Protein AF-A0A356TMW8-F1 (afdb_monomer_lite)

Radius of gyration: 16.75 Å; chains: 1; bounding box: 43×29×55 Å

Foldseek 3Di:
DAQLVVAVVLLVVLQVVLVVQLVVQLVPDPDDLLVSLLSSLQSSLVSQLVSCVVLVALCSCQLVLLVSLLVSLVSLVVVFAADPVLVVVSVVSNVSSVVSNVVCSVPDRHSVDYDVVLVVLCVVQPVCSSVCSSCPSGDVSSVVSSVVSVVSSCNGHPDDDD

Secondary structure (DSSP, 8-state):
--HHHHHHHHHHHHHHHHHHHHHHHHHH----HHHHHHHHHHHHHHHHHHHHHHTT-GGGGTTHHHHHHHHHHHHHTTTS---HHHHHHHHHHHHHHHHHHHHHHHH---TT---HHHHHHHHHHGGGHHHHHIIIIIIHHHHHHHHHHHHHHHHHHSPPP-

Sequence (162 aa):
MSPRIKGYLAQLVCYLVALGAAALTLRLLPLEPLWGALAADVVATFVVFGFSVALSNSSMYDPYWSVAPPALFAYWLTTGEPSTRGWIAGGLVIVWGLRLTWNFLRGFSSLAHEDWRYRDLQEKHGKLYWPVSFIGVHFMPTLMTFAGSVPLWVILHRPARP

Structure (mmCIF, N/CA/C/O backbone):
data_AF-A0A356TMW8-F1
#
_entry.id   AF-A0A356TMW8-F1
#
loop_
_atom_site.group_PDB
_atom_site.id
_atom_site.type_symbol
_atom_site.label_atom_id
_atom_site.label_alt_id
_atom_site.label_comp_id
_atom_site.label_asym_id
_atom_site.label_entity_id
_atom_site.label_seq_id
_atom_site.pdbx_PDB_ins_code
_atom_site.Cartn_x
_atom_site.Cartn_y
_atom_site.Cartn_z
_atom_site.occupancy
_atom_site.B_iso_or_equiv
_atom_site.auth_seq_id
_atom_site.auth_comp_id
_atom_site.auth_asym_id
_atom_site.auth_atom_id
_atom_site.pdbx_PDB_model_num
ATOM 1 N N . MET A 1 1 ? 3.425 -2.944 27.594 1.00 77.44 1 MET A N 1
ATOM 2 C CA . MET A 1 1 ? 3.556 -2.401 26.220 1.00 77.44 1 MET A CA 1
ATOM 3 C C . MET A 1 1 ? 2.525 -1.299 26.019 1.00 77.44 1 MET A C 1
ATOM 5 O O . MET A 1 1 ? 1.363 -1.539 26.338 1.00 77.44 1 MET A O 1
ATOM 9 N N . SER A 1 2 ? 2.928 -0.105 25.568 1.00 92.00 2 SER A N 1
ATOM 10 C CA . SER A 1 2 ? 2.007 1.036 25.437 1.00 92.00 2 SER A CA 1
ATOM 11 C C . SER A 1 2 ? 0.923 0.777 24.368 1.00 92.00 2 SER A C 1
ATOM 13 O O . SER A 1 2 ? 1.185 0.037 23.412 1.00 92.00 2 SER A O 1
ATOM 15 N N . PRO A 1 3 ? -0.285 1.370 24.489 1.00 91.06 3 PRO A N 1
ATOM 16 C CA . PRO A 1 3 ? -1.350 1.242 23.483 1.00 91.06 3 PRO A CA 1
ATOM 17 C C . PRO A 1 3 ? -0.906 1.643 22.070 1.00 91.06 3 PRO A C 1
ATOM 19 O O . PRO A 1 3 ? -1.318 1.035 21.085 1.00 91.06 3 PRO A O 1
ATOM 22 N N . ARG A 1 4 ? 0.002 2.619 21.987 1.00 91.38 4 ARG A N 1
ATOM 23 C CA . ARG A 1 4 ? 0.622 3.078 20.744 1.00 91.38 4 ARG A CA 1
ATOM 24 C C . ARG A 1 4 ? 1.460 1.992 20.073 1.00 91.38 4 ARG A C 1
ATOM 26 O O . ARG A 1 4 ? 1.264 1.710 18.897 1.00 91.38 4 ARG A O 1
ATOM 33 N N . ILE A 1 5 ? 2.340 1.331 20.834 1.00 92.31 5 ILE A N 1
ATOM 34 C CA . ILE A 1 5 ? 3.183 0.239 20.319 1.00 92.31 5 ILE A CA 1
ATOM 35 C C . ILE A 1 5 ? 2.316 -0.933 19.847 1.00 92.31 5 ILE A C 1
ATOM 37 O O . ILE A 1 5 ? 2.577 -1.485 18.784 1.00 92.31 5 ILE A O 1
ATOM 41 N N . LYS A 1 6 ? 1.251 -1.280 20.586 1.00 92.94 6 LYS A N 1
ATOM 42 C CA . LYS A 1 6 ? 0.282 -2.299 20.143 1.00 92.94 6 LYS A CA 1
ATOM 43 C C . LYS A 1 6 ? -0.319 -1.955 18.778 1.00 92.94 6 LYS A C 1
ATOM 45 O O . LYS A 1 6 ? -0.388 -2.826 17.919 1.00 92.94 6 LYS A O 1
ATOM 50 N N . GLY A 1 7 ? -0.709 -0.697 18.569 1.00 94.00 7 GLY A N 1
ATOM 51 C CA . GLY A 1 7 ? -1.255 -0.258 17.286 1.00 94.00 7 GLY A CA 1
ATOM 52 C C . GLY A 1 7 ? -0.244 -0.300 16.144 1.00 94.00 7 GLY A C 1
ATOM 53 O O . GLY A 1 7 ? -0.581 -0.774 15.065 1.00 94.00 7 GLY A O 1
ATOM 54 N N . TYR A 1 8 ? 1.008 0.093 16.385 1.00 94.31 8 TYR A N 1
ATOM 55 C CA . TYR A 1 8 ? 2.058 -0.040 15.372 1.00 94.31 8 TYR A CA 1
ATOM 56 C C . TYR A 1 8 ? 2.366 -1.489 15.021 1.00 94.31 8 TYR A C 1
ATOM 58 O O . TYR A 1 8 ? 2.553 -1.795 13.850 1.00 94.31 8 TYR A O 1
ATOM 66 N N . LEU A 1 9 ? 2.378 -2.392 16.002 1.00 95.69 9 LEU A N 1
ATOM 67 C CA . LEU A 1 9 ? 2.553 -3.817 15.731 1.00 95.69 9 LEU A CA 1
ATOM 68 C C . LEU A 1 9 ? 1.384 -4.380 14.920 1.00 95.69 9 LEU A C 1
ATOM 70 O O . LEU A 1 9 ? 1.617 -5.151 13.997 1.00 95.69 9 LEU A O 1
ATOM 74 N N . ALA A 1 10 ? 0.149 -3.963 15.209 1.00 96.25 10 ALA A N 1
ATOM 75 C CA . ALA A 1 10 ? -1.010 -4.364 14.416 1.00 96.25 10 ALA A CA 1
ATOM 76 C C . ALA A 1 10 ? -0.907 -3.875 12.961 1.00 96.25 10 ALA A C 1
ATOM 78 O O . ALA A 1 10 ? -1.138 -4.658 12.044 1.00 96.25 10 ALA A O 1
ATOM 79 N N . GLN A 1 11 ? -0.502 -2.619 12.743 1.00 95.94 11 GLN A N 1
ATOM 80 C CA . GLN A 1 11 ? -0.261 -2.076 11.400 1.00 95.94 11 GLN A CA 1
ATOM 81 C C . GLN A 1 11 ? 0.878 -2.809 10.686 1.00 95.94 11 GLN A C 1
ATOM 83 O O . GLN A 1 11 ? 0.733 -3.187 9.529 1.00 95.94 11 GLN A O 1
ATOM 88 N N . LEU A 1 12 ? 1.985 -3.077 11.383 1.00 96.56 12 LEU A N 1
ATOM 89 C CA . LEU A 1 12 ? 3.110 -3.825 10.829 1.00 96.56 12 LEU A CA 1
ATOM 90 C C . LEU A 1 12 ? 2.678 -5.226 10.386 1.00 96.56 12 LEU A C 1
ATOM 92 O O . LEU A 1 12 ? 2.957 -5.621 9.260 1.00 96.56 12 LEU A O 1
ATOM 96 N N . VAL A 1 13 ? 1.965 -5.962 11.243 1.00 98.31 13 VAL A N 1
ATOM 97 C CA . VAL A 1 13 ? 1.439 -7.292 10.907 1.00 98.31 13 VAL A CA 1
ATOM 98 C C . VAL A 1 13 ? 0.484 -7.205 9.720 1.00 98.31 13 VAL A C 1
ATOM 100 O O . VAL A 1 13 ? 0.655 -7.947 8.758 1.00 98.31 13 VAL A O 1
ATOM 103 N N . CYS A 1 14 ? -0.468 -6.270 9.746 1.00 98.38 14 CYS A N 1
ATOM 104 C CA . CYS A 1 14 ? -1.393 -6.029 8.642 1.00 98.38 14 CYS A CA 1
ATOM 105 C C . CYS A 1 14 ? -0.648 -5.829 7.314 1.00 98.38 14 CYS A C 1
ATOM 107 O O . CYS A 1 14 ? -0.997 -6.444 6.310 1.00 98.38 14 CYS A O 1
ATOM 109 N N . TYR A 1 15 ? 0.396 -4.998 7.301 1.00 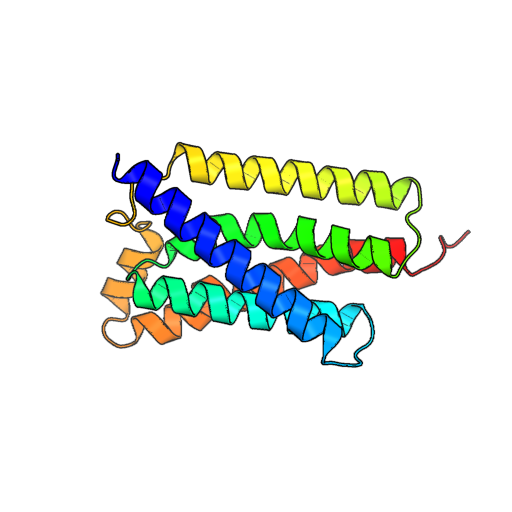98.12 15 TYR A N 1
ATOM 110 C CA . TYR A 1 15 ? 1.107 -4.642 6.072 1.00 98.12 15 TYR A CA 1
ATOM 111 C C . TYR A 1 15 ? 2.048 -5.740 5.594 1.00 98.12 15 TYR A C 1
ATOM 113 O O . TYR A 1 15 ? 2.200 -5.918 4.391 1.00 98.12 15 TYR A O 1
ATOM 121 N N . LEU A 1 16 ? 2.630 -6.523 6.503 1.00 98.44 16 LEU A N 1
ATOM 122 C CA . LEU A 1 16 ? 3.391 -7.716 6.134 1.00 98.44 16 LEU A CA 1
ATOM 123 C C . LEU A 1 16 ? 2.484 -8.785 5.514 1.00 98.44 16 LEU A C 1
ATOM 125 O O . LEU A 1 16 ? 2.860 -9.393 4.514 1.00 98.44 16 LEU A O 1
ATOM 129 N N . VAL A 1 17 ? 1.278 -8.984 6.057 1.00 98.75 17 VAL A N 1
ATOM 130 C CA . VAL A 1 17 ? 0.290 -9.906 5.474 1.00 98.75 17 VAL A CA 1
ATOM 131 C C . VAL A 1 17 ? -0.195 -9.385 4.119 1.00 98.75 17 VAL A C 1
ATOM 133 O O . VAL A 1 17 ? -0.255 -10.157 3.164 1.00 98.75 17 VAL A O 1
ATOM 136 N N . ALA A 1 18 ? -0.475 -8.084 3.999 1.00 98.75 18 ALA A N 1
ATOM 137 C CA . ALA A 1 18 ? -0.873 -7.462 2.737 1.00 98.75 18 ALA A CA 1
ATOM 138 C C . ALA A 1 18 ? 0.228 -7.581 1.668 1.00 98.75 18 ALA A C 1
ATOM 140 O O . ALA A 1 18 ? -0.055 -7.981 0.541 1.00 98.75 18 ALA A O 1
ATOM 141 N N . LEU A 1 19 ? 1.491 -7.332 2.033 1.00 98.56 19 LEU A N 1
ATOM 142 C CA . LEU A 1 19 ? 2.643 -7.511 1.148 1.00 98.56 19 LEU A CA 1
ATOM 143 C C . LEU A 1 19 ? 2.819 -8.977 0.731 1.00 98.56 19 LEU A C 1
ATOM 145 O O . LEU A 1 19 ? 3.079 -9.256 -0.436 1.00 98.56 19 LEU A O 1
ATOM 149 N N . GLY A 1 20 ? 2.644 -9.921 1.660 1.00 98.56 20 GLY A N 1
ATOM 150 C CA . GLY A 1 20 ? 2.676 -11.353 1.361 1.00 98.56 20 GLY A CA 1
ATOM 151 C C . GLY A 1 20 ? 1.571 -11.773 0.387 1.00 98.56 20 GLY A C 1
ATOM 152 O O . GLY A 1 20 ? 1.837 -12.507 -0.563 1.00 98.56 20 GLY A O 1
ATOM 153 N N . ALA A 1 21 ? 0.350 -11.267 0.573 1.00 98.75 21 ALA A N 1
ATOM 154 C CA . ALA A 1 21 ? -0.775 -11.520 -0.325 1.00 98.75 21 ALA A CA 1
ATOM 155 C C . ALA A 1 21 ? -0.559 -10.893 -1.714 1.00 98.75 21 ALA A C 1
ATOM 157 O O . ALA A 1 21 ? -0.823 -11.542 -2.728 1.00 98.75 21 ALA A O 1
ATOM 158 N N . ALA A 1 22 ? -0.014 -9.676 -1.778 1.00 98.62 22 ALA A N 1
ATOM 159 C CA . ALA A 1 22 ? 0.397 -9.037 -3.026 1.00 98.62 22 ALA A CA 1
ATOM 160 C C . ALA A 1 22 ? 1.468 -9.865 -3.755 1.00 98.62 22 ALA A C 1
ATOM 162 O O . ALA A 1 22 ? 1.309 -10.181 -4.933 1.00 98.62 22 ALA A O 1
ATOM 163 N N . ALA A 1 23 ? 2.521 -10.294 -3.054 1.00 98.38 23 ALA A N 1
ATOM 164 C CA . ALA A 1 23 ? 3.579 -11.127 -3.624 1.00 98.38 23 ALA A CA 1
ATOM 165 C C . ALA A 1 23 ? 3.049 -12.478 -4.131 1.00 98.38 23 ALA A C 1
ATOM 167 O O . ALA A 1 23 ? 3.435 -12.936 -5.206 1.00 98.38 23 ALA A O 1
ATOM 168 N N . LEU A 1 24 ? 2.128 -13.104 -3.390 1.00 98.50 24 LEU A N 1
ATOM 169 C CA . LEU A 1 24 ? 1.467 -14.331 -3.825 1.00 98.50 24 LEU A CA 1
ATOM 170 C C . LEU A 1 24 ? 0.613 -14.091 -5.077 1.00 98.50 24 LEU A C 1
ATOM 172 O O . LEU A 1 24 ? 0.660 -14.893 -6.003 1.00 98.50 24 LEU A O 1
ATOM 176 N N . THR A 1 25 ? -0.105 -12.968 -5.139 1.00 98.56 25 THR A N 1
ATOM 177 C CA . THR A 1 25 ? -0.900 -12.572 -6.311 1.00 98.56 25 THR A CA 1
ATOM 178 C C . THR A 1 25 ? -0.020 -12.447 -7.553 1.00 98.56 25 THR A C 1
ATOM 180 O O . THR A 1 25 ? -0.325 -13.052 -8.577 1.00 98.56 25 THR A O 1
ATOM 183 N N . LEU A 1 26 ? 1.116 -11.750 -7.442 1.00 98.00 26 LEU A N 1
ATOM 184 C CA . LEU A 1 26 ? 2.088 -11.593 -8.531 1.00 98.00 26 LEU A CA 1
ATOM 185 C C . LEU A 1 26 ? 2.723 -12.919 -8.968 1.00 98.00 26 LEU A C 1
ATOM 187 O O . LEU A 1 26 ? 3.072 -13.082 -10.132 1.00 98.00 26 LEU A O 1
ATOM 191 N N . ARG A 1 27 ? 2.882 -13.872 -8.044 1.00 97.44 27 ARG A N 1
ATOM 192 C CA . ARG A 1 27 ? 3.433 -15.199 -8.345 1.00 97.44 27 ARG A CA 1
ATOM 193 C C . ARG A 1 27 ? 2.422 -16.122 -9.026 1.00 97.44 27 ARG A C 1
ATOM 195 O O . ARG A 1 27 ? 2.822 -16.964 -9.825 1.00 97.44 27 ARG A O 1
ATOM 202 N N . LEU A 1 28 ? 1.147 -16.031 -8.650 1.00 97.69 28 LEU A N 1
ATOM 203 C CA . LEU A 1 28 ? 0.106 -16.959 -9.099 1.00 97.69 28 LEU A CA 1
ATOM 204 C C . LEU A 1 28 ? -0.629 -16.488 -10.357 1.00 97.69 28 LEU A C 1
ATOM 206 O O . LEU A 1 28 ? -1.140 -17.327 -11.095 1.00 97.69 28 LEU A O 1
ATOM 210 N N . LEU A 1 29 ? -0.712 -15.177 -10.595 1.00 96.06 29 LEU A N 1
ATOM 211 C CA . LEU A 1 29 ? -1.424 -14.621 -11.742 1.00 96.06 29 LEU A CA 1
ATOM 212 C C . LEU A 1 29 ? -0.438 -14.247 -12.860 1.00 96.06 29 LEU A C 1
ATOM 214 O O . LEU A 1 29 ? 0.360 -13.329 -12.670 1.00 96.06 29 LEU A O 1
ATOM 218 N N . PRO A 1 30 ? -0.503 -14.891 -14.042 1.00 94.12 30 PRO A N 1
ATOM 219 C CA . PRO A 1 30 ? 0.364 -14.582 -15.179 1.00 94.12 30 PRO A CA 1
ATOM 220 C C . PRO A 1 30 ? -0.141 -13.338 -15.929 1.00 94.12 30 PRO A C 1
ATOM 222 O O . PRO A 1 30 ? -0.568 -13.413 -17.079 1.00 94.12 30 PRO A O 1
ATOM 225 N N . LEU A 1 31 ? -0.160 -12.194 -15.247 1.00 96.62 31 LEU A N 1
ATOM 226 C CA . LEU A 1 31 ? -0.565 -10.906 -15.806 1.00 96.62 31 LEU A CA 1
ATOM 227 C C . LEU A 1 31 ? 0.661 -10.075 -16.192 1.00 96.62 31 LEU A C 1
ATOM 229 O O . LEU A 1 31 ? 1.704 -10.153 -15.548 1.00 96.62 31 LEU A O 1
ATOM 233 N N . GLU A 1 32 ? 0.500 -9.215 -17.198 1.00 96.69 32 GLU A N 1
ATOM 234 C CA . GLU A 1 32 ? 1.496 -8.190 -17.527 1.00 96.69 32 GLU A CA 1
ATOM 235 C C . GLU A 1 32 ? 1.808 -7.306 -16.303 1.00 96.69 32 GLU A C 1
ATOM 237 O O . GLU A 1 32 ? 0.891 -7.032 -15.519 1.00 96.69 32 GLU A O 1
ATOM 242 N N . PRO A 1 33 ? 3.040 -6.777 -16.148 1.00 96.56 33 PRO A N 1
ATOM 243 C CA . PRO A 1 33 ? 3.484 -6.123 -14.910 1.00 96.56 33 PRO A CA 1
ATOM 244 C C . PRO A 1 33 ? 2.568 -5.006 -14.390 1.00 96.56 33 PRO A C 1
ATOM 246 O O . PRO A 1 33 ? 2.394 -4.844 -13.184 1.00 96.56 33 PRO A O 1
ATOM 249 N N . LEU A 1 34 ? 1.940 -4.232 -15.279 1.00 97.88 34 LEU A N 1
ATOM 250 C CA . LEU A 1 34 ? 0.989 -3.195 -14.874 1.00 97.88 34 LEU A CA 1
ATOM 251 C C . LEU A 1 34 ? -0.279 -3.796 -14.245 1.00 97.88 34 LEU A C 1
ATOM 253 O O . LEU A 1 34 ? -0.708 -3.373 -13.174 1.00 97.88 34 LEU A O 1
ATOM 257 N N . TRP A 1 35 ? -0.874 -4.793 -14.901 1.00 98.12 35 TRP A N 1
ATOM 258 C CA . TRP A 1 35 ? -2.117 -5.426 -14.457 1.00 98.12 35 TRP A CA 1
ATOM 259 C C . TRP A 1 35 ? -1.894 -6.356 -13.264 1.00 98.12 35 TRP A C 1
ATOM 261 O O . TRP A 1 35 ? -2.738 -6.411 -12.372 1.00 98.12 35 TRP A O 1
ATOM 271 N N . GLY A 1 36 ? -0.741 -7.028 -13.208 1.00 98.38 36 GLY A N 1
ATOM 272 C CA . GLY A 1 36 ? -0.305 -7.790 -12.042 1.00 98.38 36 GLY A CA 1
ATOM 273 C C . GLY A 1 36 ? -0.169 -6.898 -10.811 1.00 98.38 36 GLY A C 1
ATOM 274 O O . GLY A 1 36 ? -0.703 -7.231 -9.755 1.00 98.38 36 GLY A O 1
ATOM 275 N N . ALA A 1 37 ? 0.456 -5.725 -10.957 1.00 98.38 37 ALA A N 1
ATOM 276 C CA . ALA A 1 37 ? 0.565 -4.748 -9.878 1.00 98.38 37 ALA A CA 1
ATOM 277 C C . ALA A 1 37 ? -0.804 -4.235 -9.403 1.00 98.38 37 ALA A C 1
ATOM 279 O O . ALA A 1 37 ? -1.024 -4.146 -8.197 1.00 98.38 37 ALA A O 1
ATOM 280 N N . LEU A 1 38 ? -1.739 -3.953 -10.322 1.00 98.69 38 LEU A N 1
ATOM 281 C CA . LEU A 1 38 ? -3.103 -3.548 -9.959 1.00 98.69 38 LEU A CA 1
ATOM 282 C C . LEU A 1 38 ? -3.823 -4.648 -9.172 1.00 98.69 38 LEU A C 1
ATOM 284 O O . LEU A 1 38 ? -4.413 -4.375 -8.130 1.00 98.69 38 LEU A O 1
ATOM 288 N N . ALA A 1 39 ? -3.763 -5.892 -9.653 1.00 98.69 39 ALA A N 1
ATOM 289 C CA . ALA A 1 39 ? -4.373 -7.026 -8.967 1.00 98.69 39 ALA A CA 1
ATOM 290 C C . ALA A 1 39 ? -3.776 -7.214 -7.563 1.00 98.69 39 ALA A C 1
ATOM 292 O O . ALA A 1 39 ? -4.513 -7.411 -6.599 1.00 98.69 39 ALA A O 1
ATOM 293 N N . ALA A 1 40 ? -2.453 -7.098 -7.436 1.00 98.69 40 ALA A N 1
ATOM 294 C CA . ALA A 1 40 ? -1.751 -7.208 -6.166 1.00 98.69 40 ALA A CA 1
ATOM 295 C C . ALA A 1 40 ? -2.126 -6.088 -5.179 1.00 98.69 40 ALA A C 1
ATOM 297 O O . ALA A 1 40 ? -2.366 -6.379 -4.008 1.00 98.69 40 ALA A O 1
ATOM 298 N N . ASP A 1 41 ? -2.233 -4.838 -5.640 1.00 98.69 41 ASP A N 1
ATOM 299 C CA . ASP A 1 41 ? -2.624 -3.688 -4.808 1.00 98.69 41 ASP A CA 1
ATOM 300 C C . ASP A 1 41 ? -4.092 -3.776 -4.354 1.00 98.69 41 ASP A C 1
ATOM 302 O O . ASP A 1 41 ? -4.428 -3.517 -3.194 1.00 98.69 41 ASP A O 1
ATOM 306 N N . VAL A 1 42 ? -4.976 -4.254 -5.237 1.00 98.69 42 VAL A N 1
ATOM 307 C CA . VAL A 1 42 ? -6.368 -4.565 -4.890 1.00 98.69 42 VAL A CA 1
ATOM 308 C C . VAL A 1 42 ? -6.427 -5.649 -3.811 1.00 98.69 42 VAL A C 1
ATOM 310 O O . VAL A 1 42 ? -7.079 -5.449 -2.787 1.00 98.69 42 VAL A O 1
ATOM 313 N N . VAL A 1 43 ? -5.724 -6.773 -3.984 1.00 98.81 43 VAL A N 1
ATOM 314 C CA . VAL A 1 43 ? -5.697 -7.863 -2.990 1.00 98.81 43 VAL A CA 1
ATOM 315 C C . VAL A 1 43 ? -5.133 -7.384 -1.649 1.00 98.81 43 VAL A C 1
ATOM 317 O O . VAL A 1 43 ? -5.720 -7.663 -0.602 1.00 98.81 43 VAL A O 1
ATOM 320 N N . ALA A 1 44 ? -4.040 -6.622 -1.659 1.00 98.75 44 ALA A N 1
ATOM 321 C CA . ALA A 1 44 ? -3.476 -6.027 -0.451 1.00 98.75 44 ALA A CA 1
ATOM 322 C C . ALA A 1 44 ? -4.470 -5.079 0.243 1.00 98.75 44 ALA A C 1
ATOM 324 O O . ALA A 1 44 ? -4.616 -5.131 1.465 1.00 98.75 44 ALA A O 1
ATOM 325 N N . THR A 1 45 ? -5.238 -4.300 -0.519 1.00 98.75 45 THR A N 1
ATOM 326 C CA . THR A 1 45 ? -6.308 -3.444 0.015 1.00 98.75 45 THR A CA 1
ATOM 327 C C . THR A 1 45 ? -7.409 -4.255 0.697 1.00 98.75 45 THR A C 1
ATOM 329 O O . THR A 1 45 ? -7.867 -3.867 1.771 1.00 98.75 45 THR A O 1
ATOM 332 N N . PHE A 1 46 ? -7.812 -5.402 0.137 1.00 98.75 46 PHE A N 1
ATOM 333 C CA . PHE A 1 46 ? -8.766 -6.304 0.797 1.00 98.75 46 PHE A CA 1
ATOM 334 C C . PHE A 1 46 ? -8.229 -6.839 2.128 1.00 98.75 46 PHE A C 1
ATOM 336 O O . PHE A 1 46 ? -8.982 -6.917 3.100 1.00 98.75 46 PHE A O 1
ATOM 343 N N . VAL A 1 47 ? -6.933 -7.160 2.202 1.00 98.81 47 VAL A N 1
ATOM 344 C CA . VAL A 1 47 ? -6.291 -7.558 3.464 1.00 98.81 47 VAL A CA 1
ATOM 345 C C . VAL A 1 47 ? -6.356 -6.420 4.480 1.00 98.81 47 VAL A C 1
ATOM 347 O O . VAL A 1 47 ? -6.819 -6.637 5.600 1.00 98.81 47 VAL A O 1
ATOM 350 N N . VAL A 1 48 ? -5.947 -5.207 4.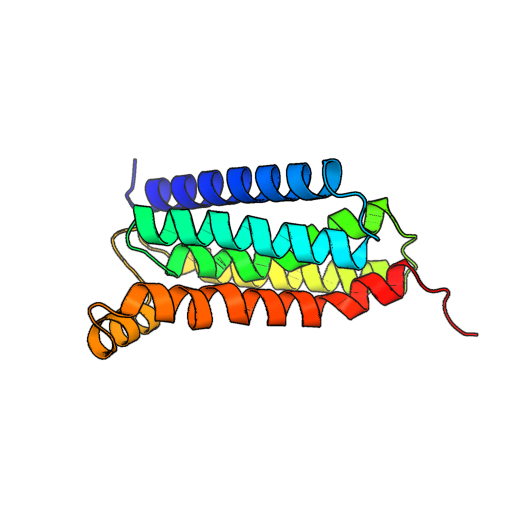097 1.00 98.69 48 VAL A N 1
ATOM 351 C CA . VAL A 1 48 ? -5.973 -4.037 4.991 1.00 98.69 48 VAL A CA 1
ATOM 352 C C . VAL A 1 48 ? -7.389 -3.746 5.471 1.00 98.69 48 VAL A C 1
ATOM 354 O O . VAL A 1 48 ? -7.600 -3.576 6.667 1.00 98.69 48 VAL A O 1
ATOM 357 N N . PHE A 1 49 ? -8.374 -3.779 4.572 1.00 98.69 49 PHE A N 1
ATOM 358 C CA . PHE A 1 49 ? -9.779 -3.623 4.931 1.00 98.69 49 PHE A CA 1
ATOM 359 C C . PHE A 1 49 ? -10.254 -4.705 5.914 1.00 98.69 49 PHE A C 1
ATOM 361 O O . PHE A 1 49 ? -10.936 -4.392 6.888 1.00 98.69 49 PHE A O 1
ATOM 368 N N . GLY A 1 50 ? -9.852 -5.965 5.720 1.00 98.69 50 GLY A N 1
ATOM 369 C CA . GLY A 1 50 ? -10.146 -7.052 6.657 1.00 98.69 50 GLY A CA 1
ATOM 370 C C . GLY A 1 50 ? -9.611 -6.777 8.066 1.00 98.69 50 GLY A C 1
ATOM 371 O O . GLY A 1 50 ? -10.327 -6.976 9.048 1.00 98.69 50 GLY A O 1
ATOM 372 N N . PHE A 1 51 ? -8.389 -6.247 8.174 1.00 98.50 51 PHE A N 1
ATOM 373 C CA . PHE A 1 51 ? -7.832 -5.789 9.450 1.00 98.50 51 PHE A CA 1
ATOM 374 C C . PHE A 1 51 ? -8.581 -4.577 10.015 1.00 98.50 51 PHE A C 1
ATOM 376 O O . PHE A 1 51 ? -8.844 -4.556 11.217 1.00 98.50 51 PHE A O 1
ATOM 383 N N . SER A 1 52 ? -8.966 -3.603 9.183 1.00 97.94 52 SER A N 1
ATOM 384 C CA . SER A 1 52 ? -9.774 -2.452 9.609 1.00 97.94 52 SER A CA 1
ATOM 385 C C . SER A 1 52 ? -11.100 -2.898 10.225 1.00 97.94 52 SER A C 1
ATOM 387 O O . SER A 1 52 ? -11.470 -2.410 11.289 1.00 97.94 52 SER A O 1
ATOM 389 N N . VAL A 1 53 ? -11.788 -3.868 9.610 1.00 97.88 53 VAL A N 1
ATOM 390 C CA . VAL A 1 53 ? -13.026 -4.458 10.148 1.00 97.88 53 VAL A CA 1
ATOM 391 C C . VAL A 1 53 ? -12.749 -5.199 11.457 1.00 97.88 53 VAL A C 1
ATOM 393 O O . VAL A 1 53 ? -13.413 -4.943 12.461 1.00 97.88 53 VAL A O 1
ATOM 396 N N . ALA A 1 54 ? -11.745 -6.081 11.479 1.00 97.81 54 ALA A N 1
ATOM 397 C CA . ALA A 1 54 ? -11.418 -6.898 12.650 1.00 97.81 54 ALA A CA 1
ATOM 398 C C . ALA A 1 54 ? -11.007 -6.062 13.874 1.00 97.81 54 ALA A C 1
ATOM 400 O O . ALA A 1 54 ? -11.298 -6.432 15.009 1.00 97.81 54 ALA A O 1
ATOM 401 N N . LEU A 1 55 ? -10.343 -4.928 13.645 1.00 96.25 55 LEU A N 1
ATOM 402 C CA . LEU A 1 55 ? -9.891 -4.006 14.687 1.00 96.25 55 LEU A CA 1
ATOM 403 C C . LEU A 1 55 ? -10.850 -2.831 14.908 1.00 96.25 55 LEU A C 1
ATOM 405 O O . LEU A 1 55 ? -10.573 -1.991 15.761 1.00 96.25 55 LEU A O 1
ATOM 409 N N . SER A 1 56 ? -11.962 -2.773 14.166 1.00 95.50 56 SER A N 1
ATOM 410 C CA . SER A 1 56 ? -12.916 -1.656 14.172 1.00 95.50 56 SER A CA 1
ATOM 411 C C . SER A 1 56 ? -12.240 -0.288 14.004 1.00 95.50 56 SER A C 1
ATOM 413 O O . SER A 1 56 ? -12.518 0.641 14.758 1.00 95.50 56 SER A O 1
ATOM 415 N N . ASN A 1 57 ? -11.297 -0.186 13.061 1.00 96.38 57 ASN A N 1
ATOM 416 C CA . ASN A 1 57 ? -10.494 1.016 12.857 1.00 96.38 57 ASN A CA 1
ATOM 417 C C . ASN A 1 57 ? -10.056 1.178 11.387 1.00 96.38 57 ASN A C 1
ATOM 419 O O . ASN A 1 57 ? -9.095 0.558 10.938 1.00 96.38 57 ASN A O 1
ATOM 423 N N . SER A 1 58 ? -10.736 2.049 10.643 1.00 96.81 58 SER A N 1
ATOM 424 C CA . SER A 1 58 ? -10.424 2.404 9.252 1.00 96.81 58 SER A CA 1
ATOM 425 C C . SER A 1 58 ? -9.144 3.239 9.108 1.00 96.81 58 SER A C 1
ATOM 427 O O . SER A 1 58 ? -8.569 3.275 8.021 1.00 96.81 58 SER A O 1
ATOM 429 N N . SER A 1 59 ? -8.617 3.840 10.186 1.00 95.56 59 SER A N 1
ATOM 430 C CA . SER A 1 59 ? -7.301 4.506 10.154 1.00 95.56 59 SER A CA 1
ATOM 431 C C . SER A 1 59 ? -6.139 3.537 9.937 1.00 95.56 59 SER A C 1
ATOM 433 O O . SER A 1 59 ? -5.023 3.975 9.665 1.00 95.56 59 SER A O 1
ATOM 435 N N . MET A 1 60 ? -6.383 2.225 9.978 1.00 95.81 60 MET A N 1
ATOM 436 C CA . MET A 1 60 ? -5.432 1.217 9.503 1.00 95.81 60 MET A CA 1
ATOM 437 C C . MET A 1 60 ? -5.057 1.404 8.025 1.00 95.81 60 MET A C 1
ATOM 439 O O . MET A 1 60 ? -3.990 0.955 7.629 1.00 95.81 60 MET A O 1
ATOM 443 N N . TYR A 1 61 ? -5.886 2.074 7.218 1.00 97.25 61 TYR A N 1
ATOM 444 C CA . TYR A 1 61 ? -5.581 2.381 5.819 1.00 97.25 61 TYR A CA 1
ATOM 445 C C . TYR A 1 61 ? -4.780 3.687 5.640 1.00 97.25 61 TYR A C 1
ATOM 447 O O . TYR A 1 61 ? -4.087 3.860 4.638 1.00 97.25 61 TYR A O 1
ATOM 455 N N . ASP A 1 62 ? -4.804 4.602 6.617 1.00 95.06 62 ASP A N 1
ATOM 456 C CA . ASP A 1 62 ? -4.189 5.935 6.498 1.00 95.06 62 ASP A CA 1
ATOM 457 C C . ASP A 1 62 ? -2.673 5.923 6.203 1.00 95.06 62 ASP A C 1
ATOM 459 O O . ASP A 1 62 ? -2.224 6.780 5.448 1.00 95.06 62 ASP A O 1
ATOM 463 N N . PRO A 1 63 ? -1.844 5.015 6.751 1.00 94.88 63 PRO A N 1
ATOM 464 C CA . PRO A 1 63 ? -0.451 4.903 6.320 1.00 94.88 63 PRO A CA 1
ATOM 465 C C . PRO A 1 63 ? -0.271 4.000 5.093 1.00 94.88 63 PRO A C 1
ATOM 467 O O . PRO A 1 63 ? 0.786 4.026 4.470 1.00 94.88 63 PRO A O 1
ATOM 470 N N . TYR A 1 64 ? -1.253 3.161 4.753 1.00 97.38 64 TYR A N 1
ATOM 471 C CA . TYR A 1 64 ? -1.112 2.160 3.694 1.00 97.38 64 TYR A CA 1
ATOM 472 C C . TYR A 1 64 ? -0.985 2.831 2.326 1.00 97.38 64 TYR A C 1
ATOM 474 O O . TYR A 1 64 ? -0.071 2.518 1.564 1.00 97.38 64 TYR A O 1
ATOM 482 N N . TRP A 1 65 ? -1.834 3.823 2.044 1.00 95.75 65 TRP A N 1
ATOM 483 C CA . TRP A 1 65 ? -1.840 4.514 0.751 1.00 95.75 65 TRP A CA 1
ATOM 484 C C . TRP A 1 65 ? -0.559 5.326 0.477 1.00 95.75 65 TRP A C 1
ATOM 486 O O . TRP A 1 65 ? -0.269 5.632 -0.679 1.00 95.75 65 TRP A O 1
ATOM 496 N N . SER A 1 66 ? 0.248 5.643 1.501 1.00 96.75 66 SER A N 1
ATOM 497 C CA . SER A 1 66 ? 1.589 6.226 1.327 1.00 96.75 66 SER A CA 1
ATOM 498 C C . SER A 1 66 ? 2.708 5.185 1.199 1.00 96.75 66 SER A C 1
ATOM 500 O O . SER A 1 66 ? 3.792 5.515 0.719 1.00 96.75 66 SER A O 1
ATOM 502 N N . VAL A 1 67 ? 2.463 3.934 1.602 1.00 97.31 67 VAL A N 1
ATOM 503 C CA . VAL A 1 67 ? 3.403 2.803 1.487 1.00 97.31 67 VAL A CA 1
ATOM 504 C C . VAL A 1 67 ? 3.235 2.055 0.160 1.00 97.31 67 VAL A C 1
ATOM 506 O O . VAL A 1 67 ? 4.224 1.555 -0.381 1.00 97.31 67 VAL A O 1
ATOM 509 N N . ALA A 1 68 ? 2.022 2.016 -0.399 1.00 97.81 68 ALA A N 1
ATOM 510 C CA . ALA A 1 68 ? 1.742 1.312 -1.649 1.00 97.81 68 ALA A CA 1
ATOM 511 C C . ALA A 1 68 ? 2.552 1.851 -2.853 1.00 97.81 68 ALA A C 1
ATOM 513 O O . ALA A 1 68 ? 3.200 1.039 -3.514 1.00 97.81 68 ALA A O 1
ATOM 514 N N . PRO A 1 69 ? 2.656 3.173 -3.125 1.00 98.38 69 PRO A N 1
ATOM 515 C CA . PRO A 1 69 ? 3.417 3.663 -4.283 1.00 98.38 69 PRO A CA 1
ATOM 516 C C . PRO A 1 69 ? 4.921 3.322 -4.257 1.00 98.38 69 PRO A C 1
ATOM 518 O O . PRO A 1 69 ? 5.435 2.862 -5.280 1.00 98.38 69 PRO A O 1
ATOM 521 N N . PRO A 1 70 ? 5.648 3.449 -3.124 1.00 98.44 70 PRO A N 1
ATOM 522 C CA . PRO A 1 70 ? 7.009 2.916 -3.010 1.00 98.44 70 PRO A CA 1
ATOM 523 C C . PRO A 1 70 ? 7.121 1.405 -3.267 1.00 98.44 70 PRO A C 1
ATOM 525 O O . PRO A 1 70 ? 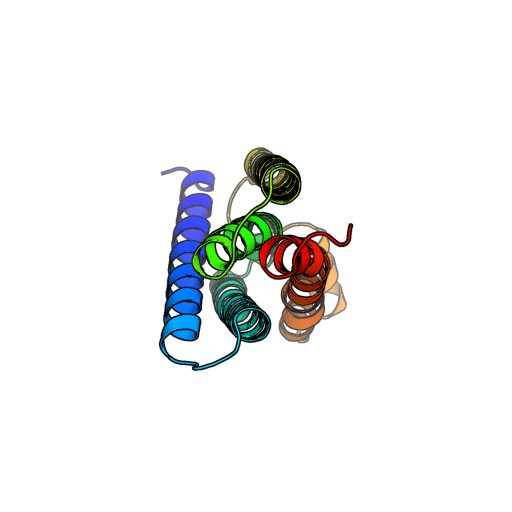8.078 0.968 -3.905 1.00 98.44 70 PRO A O 1
ATOM 528 N N . ALA A 1 71 ? 6.156 0.604 -2.801 1.00 98.19 71 ALA A N 1
ATOM 529 C CA . ALA A 1 71 ? 6.146 -0.840 -3.036 1.00 98.19 71 ALA A CA 1
ATOM 530 C C . ALA A 1 71 ? 5.897 -1.184 -4.516 1.00 98.19 71 ALA A C 1
ATOM 532 O O . ALA A 1 71 ? 6.587 -2.038 -5.073 1.00 98.19 71 ALA A O 1
ATOM 533 N N . LEU A 1 72 ? 4.975 -0.473 -5.176 1.00 98.50 72 LEU A N 1
ATOM 534 C CA . LEU A 1 72 ? 4.729 -0.579 -6.619 1.00 98.50 72 LEU A CA 1
ATOM 535 C C . LEU A 1 72 ? 5.986 -0.230 -7.422 1.00 98.50 72 LEU A C 1
ATOM 537 O O . LEU A 1 72 ? 6.368 -0.968 -8.328 1.00 98.50 72 LEU A O 1
ATOM 541 N N . PHE A 1 73 ? 6.671 0.858 -7.053 1.00 98.44 73 PHE A N 1
ATOM 542 C CA . PHE A 1 73 ? 7.943 1.232 -7.666 1.00 98.44 73 PHE A CA 1
ATOM 543 C C . PHE A 1 73 ? 8.995 0.127 -7.511 1.00 98.44 73 PHE A C 1
ATOM 545 O O . PHE A 1 73 ? 9.615 -0.262 -8.499 1.00 98.44 73 PHE A O 1
ATOM 552 N N . ALA A 1 74 ? 9.154 -0.425 -6.303 1.00 98.06 74 ALA A N 1
ATOM 553 C CA . ALA A 1 74 ? 10.088 -1.520 -6.045 1.00 98.06 74 ALA A CA 1
ATOM 554 C C . ALA A 1 74 ? 9.780 -2.767 -6.887 1.00 98.06 74 ALA A C 1
ATOM 556 O O . ALA A 1 74 ? 10.697 -3.380 -7.428 1.00 98.06 74 ALA A O 1
ATOM 557 N N . TYR A 1 75 ? 8.502 -3.118 -7.051 1.00 98.00 75 TYR A N 1
ATOM 558 C CA . TYR A 1 75 ? 8.100 -4.213 -7.929 1.00 98.00 75 TYR A CA 1
ATOM 559 C C . TYR A 1 75 ? 8.433 -3.924 -9.400 1.00 98.00 75 TYR A C 1
ATOM 561 O O . TYR A 1 75 ? 9.029 -4.763 -10.074 1.00 98.00 75 TYR A O 1
ATOM 569 N N . TRP A 1 76 ? 8.118 -2.735 -9.911 1.00 98.12 76 TRP A N 1
ATOM 570 C CA . TRP A 1 76 ? 8.382 -2.394 -11.312 1.00 98.12 76 TRP A CA 1
ATOM 571 C C . TRP A 1 76 ? 9.869 -2.288 -11.657 1.00 98.12 76 TRP A C 1
ATOM 573 O O . TRP A 1 76 ? 10.229 -2.520 -12.807 1.00 98.12 76 TRP A O 1
ATOM 583 N N . LEU A 1 77 ? 10.747 -2.040 -10.682 1.00 97.50 77 LEU A N 1
ATOM 584 C CA . LEU A 1 77 ? 12.198 -2.167 -10.870 1.00 97.50 77 LEU A CA 1
ATOM 585 C C . LEU A 1 77 ? 12.646 -3.601 -11.201 1.00 97.50 77 LEU A C 1
ATOM 587 O O . LEU A 1 77 ? 13.722 -3.782 -11.756 1.00 97.50 77 LEU A O 1
ATOM 591 N N . THR A 1 78 ? 11.847 -4.621 -10.871 1.00 96.62 78 THR A N 1
ATOM 592 C CA . THR A 1 78 ? 12.165 -6.028 -11.188 1.00 96.62 78 THR A CA 1
ATOM 593 C C . THR 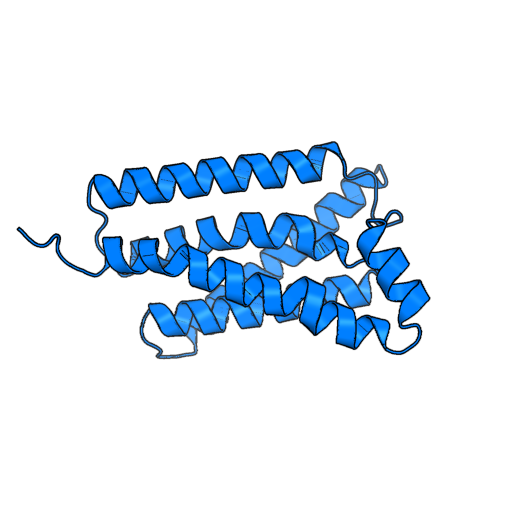A 1 78 ? 11.757 -6.438 -12.603 1.00 96.62 78 THR A C 1
ATOM 595 O O . THR A 1 78 ? 12.153 -7.503 -13.068 1.00 96.62 78 THR A O 1
ATOM 598 N N . THR A 1 79 ? 10.952 -5.615 -13.278 1.00 95.62 79 THR A N 1
ATOM 599 C CA . THR A 1 79 ? 10.346 -5.920 -14.586 1.00 95.62 79 THR A CA 1
ATOM 600 C C . THR A 1 79 ? 10.665 -4.881 -15.663 1.00 95.62 79 THR A C 1
ATOM 602 O O . THR A 1 79 ? 10.430 -5.145 -16.841 1.00 95.62 79 THR A O 1
ATOM 605 N N . GLY A 1 80 ? 11.242 -3.736 -15.287 1.00 94.69 80 GLY A N 1
ATOM 606 C CA . GLY A 1 80 ? 11.649 -2.667 -16.196 1.00 94.69 80 GLY A CA 1
ATOM 607 C C . GLY A 1 80 ? 13.035 -2.113 -15.877 1.00 94.69 80 GLY A C 1
ATOM 608 O O . GLY A 1 80 ? 13.662 -2.475 -14.883 1.00 94.69 80 GLY A O 1
ATOM 609 N N . GLU A 1 81 ? 13.503 -1.194 -16.719 1.00 92.88 81 GLU A N 1
ATOM 610 C CA . GLU A 1 81 ? 14.841 -0.610 -16.632 1.00 92.88 81 GLU A CA 1
ATOM 611 C C . GLU A 1 81 ? 14.761 0.891 -16.301 1.00 92.88 81 GLU A C 1
ATOM 613 O O . GLU A 1 81 ? 14.307 1.706 -17.112 1.00 92.88 81 GLU A O 1
ATOM 618 N N . PRO A 1 82 ? 15.186 1.308 -15.097 1.00 89.25 82 PRO A N 1
ATOM 619 C CA . PRO A 1 82 ? 15.086 2.700 -14.685 1.00 89.25 82 PRO A CA 1
ATOM 620 C C . PRO A 1 82 ? 16.156 3.574 -15.355 1.00 89.25 82 PRO A C 1
ATOM 622 O O . PRO A 1 82 ? 17.356 3.432 -15.124 1.00 89.25 82 PRO A O 1
ATOM 625 N N . SER A 1 83 ? 15.712 4.577 -16.114 1.00 92.56 83 SER A N 1
ATOM 626 C CA . SER A 1 83 ? 16.557 5.715 -16.508 1.00 92.56 83 SER A CA 1
ATOM 627 C C . SER A 1 83 ? 16.902 6.615 -15.308 1.00 92.56 83 SER A C 1
ATOM 629 O O . SER A 1 83 ? 16.250 6.549 -14.265 1.00 92.56 83 SER A O 1
ATOM 631 N N . THR A 1 84 ? 17.844 7.555 -15.466 1.00 94.12 84 THR A N 1
ATOM 632 C CA . THR A 1 84 ? 18.127 8.601 -14.457 1.00 94.12 84 THR A CA 1
ATOM 633 C C . THR A 1 84 ? 16.858 9.336 -14.018 1.00 94.12 84 THR A C 1
ATOM 635 O O . THR A 1 84 ? 16.641 9.572 -12.831 1.00 94.12 84 THR A O 1
ATOM 638 N N . ARG A 1 85 ? 15.965 9.644 -14.969 1.00 93.75 85 ARG A N 1
ATOM 639 C CA . ARG A 1 85 ? 14.659 10.252 -14.682 1.00 93.75 85 ARG A CA 1
ATOM 640 C C . ARG A 1 85 ? 13.767 9.324 -13.851 1.00 93.75 85 ARG A C 1
ATOM 642 O O . ARG A 1 85 ? 13.085 9.805 -12.953 1.00 93.75 85 ARG A O 1
ATOM 649 N N . GLY A 1 86 ? 13.780 8.021 -14.135 1.00 95.69 86 GLY A N 1
ATOM 650 C CA . GLY A 1 86 ? 13.051 7.008 -13.364 1.00 95.69 86 GLY A CA 1
ATOM 651 C C . GLY A 1 86 ? 13.516 6.936 -11.912 1.00 95.69 86 GLY A C 1
ATOM 652 O O . GLY A 1 86 ? 12.684 6.961 -11.010 1.00 95.69 86 GLY A O 1
ATOM 653 N N . TRP A 1 87 ? 14.831 6.953 -11.681 1.00 97.00 87 TRP A N 1
ATOM 654 C CA . TRP A 1 87 ? 15.398 6.987 -10.330 1.00 97.00 87 TRP A CA 1
ATOM 655 C C . TRP A 1 87 ? 15.025 8.250 -9.557 1.00 97.00 87 TRP A C 1
ATOM 657 O O . TRP A 1 87 ? 14.638 8.156 -8.394 1.00 97.00 87 TRP A O 1
ATOM 667 N N . ILE A 1 88 ? 15.083 9.421 -10.199 1.00 97.88 88 ILE A N 1
ATOM 668 C CA . ILE A 1 88 ? 14.668 10.683 -9.572 1.00 97.88 88 ILE A CA 1
ATOM 669 C C . ILE A 1 88 ? 13.177 10.634 -9.215 1.00 97.88 88 ILE A C 1
ATOM 671 O O . ILE A 1 88 ? 12.812 10.929 -8.079 1.00 97.88 88 ILE A O 1
ATOM 675 N N . ALA A 1 89 ? 12.314 10.229 -10.153 1.00 97.50 89 ALA A N 1
ATOM 676 C CA . ALA A 1 89 ? 10.872 10.160 -9.926 1.00 97.50 89 ALA A CA 1
ATOM 677 C C . ALA A 1 89 ? 10.510 9.169 -8.806 1.00 97.50 89 ALA A C 1
ATOM 679 O O . ALA A 1 89 ? 9.775 9.524 -7.885 1.00 97.50 89 ALA A O 1
ATOM 680 N N . GLY A 1 90 ? 11.070 7.957 -8.839 1.00 98.06 90 GLY A N 1
ATOM 681 C CA . GLY A 1 90 ? 10.864 6.957 -7.793 1.00 98.06 90 GLY A CA 1
ATOM 682 C C . GLY A 1 90 ? 11.402 7.404 -6.432 1.00 98.06 90 GLY A C 1
ATOM 683 O O . GLY A 1 90 ? 10.720 7.253 -5.421 1.00 98.06 90 GLY A O 1
ATOM 684 N N . GLY A 1 91 ? 12.574 8.046 -6.401 1.00 98.38 91 GLY A N 1
ATOM 685 C CA . GLY A 1 91 ? 13.144 8.630 -5.186 1.00 98.38 91 GLY A CA 1
ATOM 686 C C . GLY A 1 91 ? 12.244 9.702 -4.565 1.00 98.38 91 GLY A C 1
ATOM 687 O O . GLY A 1 91 ? 12.009 9.684 -3.357 1.00 98.38 91 GLY A O 1
ATOM 688 N N . LEU A 1 92 ? 11.669 10.591 -5.381 1.00 98.44 92 LEU A N 1
ATOM 689 C CA . LEU A 1 92 ? 10.704 11.592 -4.915 1.00 98.44 92 LEU A CA 1
ATOM 690 C C . LEU A 1 92 ? 9.434 10.947 -4.343 1.00 98.44 92 LEU A C 1
ATOM 692 O O . LEU A 1 92 ? 8.936 11.401 -3.313 1.00 98.44 92 LEU A O 1
ATOM 696 N N . VAL A 1 93 ? 8.938 9.868 -4.958 1.00 98.31 93 VAL A N 1
ATOM 697 C CA . VAL A 1 93 ? 7.778 9.112 -4.455 1.00 98.31 93 VAL A CA 1
ATOM 698 C C . VAL A 1 93 ? 8.094 8.413 -3.131 1.00 98.31 93 VAL A C 1
ATOM 700 O O . VAL A 1 93 ? 7.265 8.435 -2.223 1.00 98.31 93 VAL A O 1
ATOM 703 N N . ILE A 1 94 ? 9.303 7.873 -2.960 1.00 98.50 94 ILE A N 1
ATOM 704 C CA . ILE A 1 94 ? 9.756 7.317 -1.676 1.00 98.50 94 ILE A CA 1
ATOM 705 C C . ILE A 1 94 ? 9.795 8.407 -0.599 1.00 98.50 94 ILE A C 1
ATOM 707 O O . ILE A 1 94 ? 9.242 8.213 0.483 1.00 98.50 94 ILE A O 1
ATOM 711 N N . VAL A 1 95 ? 10.392 9.570 -0.883 1.00 98.56 95 VAL A N 1
ATOM 712 C CA . VAL A 1 95 ? 10.452 10.696 0.070 1.00 98.56 95 VAL A CA 1
ATOM 713 C C . VAL A 1 95 ? 9.048 11.168 0.454 1.00 98.56 95 VAL A C 1
ATOM 715 O O . VAL A 1 95 ? 8.765 11.378 1.636 1.00 98.56 95 VAL A O 1
ATOM 718 N N . TRP A 1 96 ? 8.150 11.294 -0.523 1.00 98.12 96 TRP A N 1
ATOM 719 C CA . TRP A 1 96 ? 6.744 11.625 -0.298 1.00 98.12 96 TRP A CA 1
ATOM 720 C C . TRP A 1 96 ? 6.046 10.592 0.598 1.00 98.12 96 TRP A C 1
ATOM 722 O O . TRP A 1 96 ? 5.4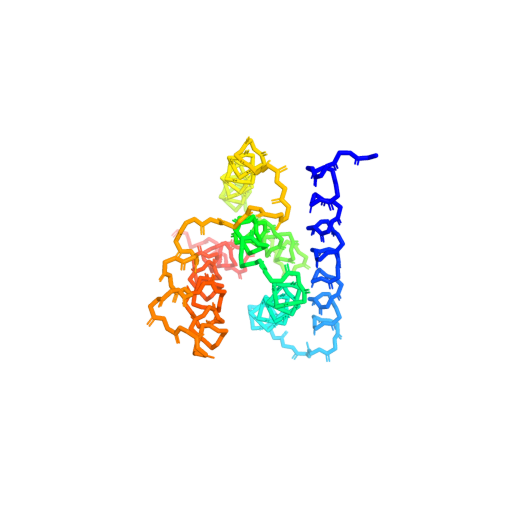07 10.971 1.586 1.00 98.12 96 TRP A O 1
ATOM 732 N N . GLY A 1 97 ? 6.227 9.301 0.306 1.00 97.94 97 GLY A N 1
ATOM 733 C CA . GLY A 1 97 ? 5.632 8.202 1.061 1.00 97.94 97 GLY A CA 1
ATOM 734 C C . GLY A 1 97 ? 6.114 8.191 2.508 1.00 97.94 97 GLY A C 1
ATOM 735 O O . GLY A 1 97 ? 5.308 8.203 3.435 1.00 97.94 97 GLY A O 1
ATOM 736 N N . LEU A 1 98 ? 7.430 8.296 2.719 1.00 97.62 98 LEU A N 1
ATOM 737 C CA . LEU A 1 98 ? 8.039 8.386 4.049 1.00 97.62 98 LEU A CA 1
ATOM 738 C C . LEU A 1 98 ? 7.532 9.600 4.835 1.00 97.62 98 LEU A C 1
ATOM 740 O O . LEU A 1 98 ? 7.216 9.475 6.019 1.00 97.62 98 LEU A O 1
ATOM 744 N N . ARG A 1 99 ? 7.410 10.767 4.191 1.00 97.88 99 ARG A N 1
ATOM 745 C CA . ARG A 1 99 ? 6.900 11.993 4.822 1.00 97.88 99 ARG A CA 1
ATOM 746 C C . ARG A 1 99 ? 5.460 11.827 5.300 1.00 97.88 99 ARG A C 1
ATOM 748 O O . ARG A 1 99 ? 5.134 12.287 6.395 1.00 97.88 99 ARG A O 1
ATOM 755 N N . LEU A 1 100 ? 4.594 11.200 4.504 1.00 96.69 100 LEU A N 1
ATOM 756 C CA . LEU A 1 100 ? 3.200 10.951 4.884 1.00 96.69 100 LEU A CA 1
ATOM 757 C C . LEU A 1 100 ? 3.070 9.872 5.958 1.00 96.69 100 LEU A C 1
ATOM 759 O O . LEU A 1 100 ? 2.365 10.093 6.944 1.00 96.69 100 LEU A O 1
ATOM 763 N N . THR A 1 101 ? 3.821 8.777 5.842 1.00 95.81 101 THR A N 1
ATOM 764 C CA . THR A 1 101 ? 3.885 7.744 6.881 1.00 95.81 101 THR A CA 1
ATOM 765 C C . THR A 1 101 ? 4.360 8.349 8.203 1.00 95.81 101 THR A C 1
ATOM 767 O O . THR A 1 101 ? 3.735 8.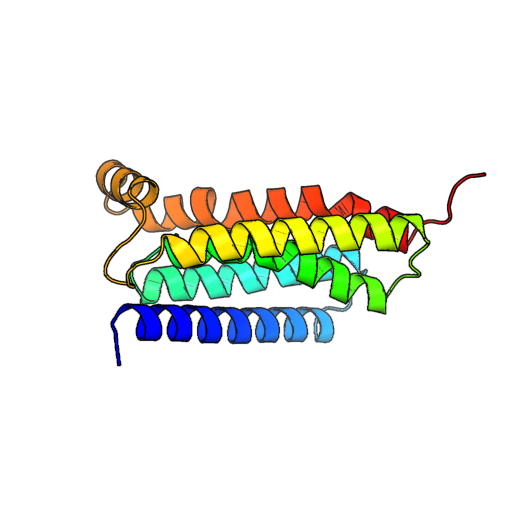143 9.240 1.00 95.81 101 THR A O 1
ATOM 770 N N . TRP A 1 102 ? 5.398 9.191 8.188 1.00 95.31 102 TRP A N 1
ATOM 771 C CA . TRP A 1 102 ? 5.853 9.917 9.376 1.00 95.31 102 TRP A CA 1
ATOM 772 C C . TRP A 1 102 ? 4.786 10.859 9.942 1.00 95.31 102 TRP A C 1
ATOM 774 O O . TRP A 1 102 ? 4.616 10.949 11.160 1.00 95.31 102 TRP A O 1
ATOM 784 N N . ASN A 1 103 ? 4.046 11.558 9.078 1.00 95.00 103 ASN A N 1
ATOM 785 C CA . ASN A 1 103 ? 2.948 12.416 9.508 1.00 95.00 103 ASN A CA 1
ATOM 786 C C . ASN A 1 103 ? 1.887 11.629 10.290 1.00 95.00 103 ASN A C 1
ATOM 788 O O . ASN A 1 103 ? 1.504 12.054 11.379 1.00 95.00 103 ASN A O 1
ATOM 792 N N . PHE A 1 104 ? 1.487 10.464 9.777 1.00 93.25 104 PHE A N 1
ATOM 793 C CA . PHE A 1 104 ? 0.579 9.564 10.480 1.00 93.25 104 PHE A CA 1
ATOM 794 C C . PHE A 1 104 ? 1.182 9.078 11.802 1.00 93.25 104 PHE A C 1
ATOM 796 O O . PHE A 1 104 ? 0.554 9.204 12.853 1.00 93.25 104 PHE A O 1
ATOM 803 N N . LEU A 1 105 ? 2.421 8.575 11.781 1.00 91.31 105 LEU A N 1
ATOM 804 C CA . LEU A 1 105 ? 3.063 8.018 12.971 1.00 91.31 105 LEU A CA 1
ATOM 805 C C . LEU A 1 105 ? 3.132 9.042 14.105 1.00 91.31 105 LEU A C 1
ATOM 807 O O . LEU A 1 105 ? 2.881 8.678 15.251 1.00 91.31 105 LEU A O 1
ATOM 811 N N . ARG A 1 106 ? 3.407 10.319 13.821 1.00 92.00 106 ARG A N 1
ATOM 812 C CA . ARG A 1 106 ? 3.424 11.369 14.852 1.00 92.00 106 ARG A CA 1
ATOM 813 C C . ARG A 1 106 ? 2.059 11.605 15.499 1.00 92.00 106 ARG A C 1
ATOM 815 O O . ARG A 1 106 ? 2.027 11.829 16.706 1.00 92.00 106 ARG A O 1
ATOM 822 N N . GLY A 1 107 ? 0.979 11.558 14.718 1.00 88.00 107 GLY A N 1
ATOM 823 C CA . GLY A 1 107 ? -0.387 11.807 15.189 1.00 88.00 107 GLY A CA 1
ATOM 824 C C . GLY A 1 107 ? -1.077 10.587 15.806 1.00 88.00 107 GLY A C 1
ATOM 825 O O . GLY A 1 107 ? -1.951 10.742 16.655 1.00 88.00 107 GLY A O 1
ATOM 826 N N . PHE A 1 108 ? -0.678 9.372 15.423 1.00 89.94 108 PHE A N 1
ATOM 827 C CA . PHE A 1 108 ? -1.323 8.148 15.886 1.00 89.94 108 PHE A CA 1
ATOM 828 C C . PHE A 1 108 ? -1.037 7.865 17.367 1.00 89.94 108 PHE A C 1
ATOM 830 O O . PHE A 1 108 ? 0.118 7.726 17.786 1.00 89.94 108 PHE A O 1
ATOM 837 N N . SER A 1 109 ? -2.107 7.728 18.152 1.00 88.38 109 SER A N 1
ATOM 838 C CA . SER A 1 109 ? -2.045 7.513 19.600 1.00 88.38 109 SER A CA 1
ATOM 839 C C . SER A 1 109 ? -2.258 6.048 19.993 1.00 88.38 109 SER A C 1
ATOM 841 O O . SER A 1 109 ? -1.470 5.503 20.765 1.00 88.38 109 SER A O 1
ATOM 843 N N . SER A 1 110 ? -3.302 5.391 19.479 1.00 91.62 110 SER A N 1
ATOM 844 C CA . SER A 1 110 ? -3.628 3.984 19.746 1.00 91.62 110 SER A CA 1
ATOM 845 C C . SER A 1 110 ? -4.756 3.487 18.837 1.00 91.62 110 SER A C 1
ATOM 847 O O . SER A 1 110 ? -5.476 4.296 18.265 1.00 91.62 110 SER A O 1
ATOM 849 N N . LEU A 1 111 ? -4.981 2.168 18.788 1.00 89.44 111 LEU A N 1
ATOM 850 C CA . LEU A 1 111 ? -6.129 1.576 18.075 1.00 89.44 111 LEU A CA 1
ATOM 851 C C . LEU A 1 111 ? -7.496 1.968 18.658 1.00 89.44 111 LEU A C 1
ATOM 853 O O . LEU A 1 111 ? -8.497 1.828 17.969 1.00 89.44 111 LEU A O 1
ATOM 857 N N . ALA A 1 112 ? -7.545 2.472 19.897 1.00 87.75 112 ALA A N 1
ATOM 858 C CA . ALA A 1 112 ? -8.776 2.988 20.496 1.00 87.75 112 ALA A CA 1
ATOM 859 C C . ALA A 1 112 ? -9.174 4.370 19.943 1.00 87.75 112 ALA A C 1
ATOM 861 O O . ALA A 1 112 ? -10.254 4.867 20.250 1.00 87.75 112 ALA A O 1
ATOM 862 N N . HIS A 1 113 ? -8.295 5.006 19.163 1.00 84.44 113 HIS A N 1
ATOM 863 C CA . HIS A 1 113 ? -8.562 6.268 18.495 1.00 84.44 113 HIS A CA 1
ATOM 864 C C . HIS A 1 113 ? -8.624 6.033 16.984 1.00 84.44 113 HIS A C 1
ATOM 866 O O . HIS A 1 113 ? -7.645 5.617 16.365 1.00 84.44 113 HIS A O 1
ATOM 872 N N . GLU A 1 114 ? -9.790 6.289 16.406 1.00 90.31 114 GLU A N 1
ATOM 873 C CA . GLU A 1 114 ? -10.008 6.339 14.963 1.00 90.31 114 GLU A CA 1
ATOM 874 C C . GLU A 1 114 ? -10.133 7.811 14.544 1.00 90.31 114 GLU A C 1
ATOM 876 O O . GLU A 1 114 ? -10.656 8.632 15.307 1.00 90.31 114 GLU A O 1
ATOM 881 N N . ASP A 1 115 ? -9.627 8.150 13.356 1.00 92.00 115 ASP A N 1
ATOM 882 C CA . ASP A 1 115 ? -9.740 9.493 12.785 1.00 92.00 115 ASP A CA 1
ATOM 883 C C . ASP A 1 115 ? -11.209 9.954 12.746 1.00 92.00 115 ASP A C 1
ATOM 885 O O . ASP A 1 115 ? -12.126 9.195 12.418 1.00 92.00 115 ASP A O 1
ATOM 889 N N . TRP A 1 116 ? -11.434 11.225 13.082 1.00 92.75 116 TRP A N 1
ATOM 890 C CA . TRP A 1 116 ? -12.768 11.815 13.177 1.00 92.75 116 TRP A CA 1
ATOM 891 C C . TRP A 1 116 ? -13.563 11.707 11.869 1.00 92.75 116 TRP A C 1
ATOM 893 O O . TRP A 1 116 ? -14.785 11.610 11.927 1.00 92.75 116 TRP A O 1
ATOM 903 N N . ARG A 1 117 ? -12.896 11.674 10.704 1.00 94.44 117 ARG A N 1
ATOM 904 C CA . ARG A 1 117 ? -13.541 11.499 9.391 1.00 94.44 117 ARG A CA 1
ATOM 905 C C . ARG A 1 117 ? -14.295 10.176 9.312 1.00 94.44 117 ARG A C 1
ATOM 907 O O . ARG A 1 117 ? -15.396 10.116 8.772 1.00 94.44 117 ARG A O 1
ATOM 914 N N . TYR A 1 118 ? -13.700 9.114 9.846 1.00 94.62 118 TYR A N 1
ATOM 915 C CA . TYR A 1 118 ? -14.274 7.772 9.806 1.00 94.62 118 TYR A CA 1
ATOM 916 C C . TYR A 1 118 ? -15.375 7.613 10.843 1.00 94.62 118 TYR A C 1
ATOM 918 O O . TYR A 1 118 ? -16.419 7.048 10.530 1.00 94.62 118 TYR A O 1
ATOM 926 N N . ARG A 1 119 ? -15.208 8.238 12.013 1.00 93.69 119 ARG A N 1
ATOM 927 C CA . ARG A 1 119 ? -16.275 8.341 13.011 1.00 93.69 119 ARG A CA 1
ATOM 928 C C . ARG A 1 119 ? -17.497 9.093 12.490 1.00 93.69 119 ARG A C 1
ATOM 930 O O . ARG A 1 119 ? -18.607 8.602 12.636 1.00 93.69 119 ARG A O 1
ATOM 937 N N . ASP A 1 120 ? -17.301 10.232 11.831 1.00 95.62 120 ASP A N 1
ATOM 938 C CA . ASP A 1 120 ? -18.385 11.010 11.220 1.00 95.62 120 ASP A CA 1
ATOM 939 C C . ASP A 1 120 ? -19.097 10.210 10.110 1.00 95.62 120 ASP A C 1
ATOM 941 O O . ASP A 1 120 ? -20.326 10.173 10.049 1.00 95.62 120 ASP A O 1
ATOM 945 N N . LEU A 1 121 ? -18.349 9.474 9.277 1.00 94.81 121 LEU A N 1
ATOM 946 C CA . LEU A 1 121 ? -18.935 8.532 8.314 1.00 94.81 121 LEU A CA 1
ATOM 947 C C . LEU A 1 121 ? -19.719 7.407 9.005 1.00 94.81 121 LEU A C 1
ATOM 949 O O . LEU A 1 121 ? -20.798 7.035 8.540 1.00 94.81 121 LEU A O 1
ATOM 953 N N . GLN A 1 122 ? -19.202 6.863 10.105 1.00 94.50 122 GLN A N 1
ATOM 954 C CA . GLN A 1 122 ? -19.871 5.815 10.869 1.00 94.50 122 GLN A CA 1
ATOM 955 C C . GLN A 1 122 ? -21.172 6.320 11.496 1.00 94.50 122 GLN A C 1
ATOM 957 O O . GLN A 1 122 ? -22.192 5.637 11.414 1.00 94.50 122 GLN A O 1
ATOM 962 N N . GLU A 1 123 ? -21.164 7.523 12.065 1.00 95.75 123 GLU A N 1
ATOM 963 C CA . GLU A 1 123 ? -22.338 8.177 12.645 1.00 95.75 123 GLU A CA 1
ATOM 964 C C . GLU A 1 123 ? -23.401 8.477 11.573 1.00 95.75 123 GLU A C 1
ATOM 966 O O . GLU A 1 123 ? -24.587 8.235 11.798 1.00 95.75 123 GLU A O 1
ATOM 971 N N . LYS A 1 124 ? -22.988 8.905 10.372 1.00 96.62 124 LYS A N 1
ATOM 972 C CA . LYS A 1 124 ? -23.893 9.191 9.242 1.00 96.62 124 LYS A CA 1
ATOM 973 C C . LYS A 1 124 ? -24.510 7.949 8.604 1.00 96.62 124 LYS A C 1
ATOM 975 O O . LYS A 1 124 ? -25.668 7.984 8.193 1.00 96.62 124 LYS A O 1
ATOM 980 N N . HIS A 1 125 ? -23.744 6.867 8.469 1.00 95.38 125 HIS A N 1
ATOM 981 C CA . HIS A 1 125 ? -24.154 5.694 7.688 1.00 95.38 125 HIS A CA 1
ATOM 982 C C . HIS A 1 125 ? -24.537 4.478 8.541 1.00 95.38 125 HIS A C 1
ATOM 984 O O . HIS A 1 125 ? -25.129 3.529 8.019 1.00 95.38 125 HIS A O 1
ATOM 990 N N . GLY A 1 126 ? -24.247 4.489 9.846 1.00 94.62 126 GLY A N 1
ATOM 991 C CA . GLY A 1 126 ? -24.635 3.451 10.798 1.00 94.62 126 GLY A CA 1
ATOM 992 C C . GLY A 1 126 ? -24.270 2.046 10.315 1.00 94.62 126 GLY A C 1
ATOM 993 O O . GLY A 1 126 ? -23.102 1.714 10.128 1.00 94.62 126 GLY A O 1
ATOM 994 N N . LYS A 1 127 ? -25.285 1.210 10.058 1.00 92.88 127 LYS A N 1
ATOM 995 C CA . LYS A 1 127 ? -25.104 -0.174 9.575 1.00 92.88 127 LYS A CA 1
ATOM 996 C C . LYS A 1 127 ? -24.408 -0.266 8.211 1.00 92.88 127 LYS A C 1
ATOM 998 O O . LYS A 1 127 ? -23.813 -1.294 7.909 1.00 92.88 127 LYS A O 1
ATOM 1003 N N . LEU A 1 128 ? -24.477 0.788 7.397 1.00 96.31 128 LEU A N 1
ATOM 1004 C CA . LEU A 1 128 ? -23.829 0.859 6.086 1.00 96.31 128 LEU A CA 1
ATOM 1005 C C . LEU A 1 128 ? -22.387 1.379 6.157 1.00 96.31 128 LEU A C 1
ATOM 1007 O O . LEU A 1 128 ? -21.746 1.507 5.116 1.00 96.31 128 LEU A O 1
ATOM 1011 N N . TYR A 1 129 ? -21.858 1.647 7.356 1.00 97.25 129 TYR A N 1
ATOM 1012 C CA . TYR A 1 129 ? -20.502 2.161 7.527 1.00 97.25 129 TYR A CA 1
ATOM 1013 C C . TYR A 1 129 ? -19.447 1.302 6.830 1.00 97.25 129 TYR A C 1
ATOM 1015 O O . TYR A 1 129 ? -18.635 1.842 6.093 1.00 97.25 129 TYR A O 1
ATOM 1023 N N . TRP A 1 130 ? -19.461 -0.022 7.003 1.00 97.88 130 TRP A N 1
ATOM 1024 C CA . TRP A 1 130 ? -18.410 -0.876 6.439 1.00 97.88 130 TRP A CA 1
ATOM 1025 C C . TRP A 1 130 ? -18.392 -0.907 4.904 1.00 97.88 130 TRP A C 1
ATOM 1027 O O . TRP A 1 130 ? -17.313 -0.729 4.342 1.00 97.88 130 TRP A O 1
ATOM 1037 N N . PRO A 1 131 ? -19.534 -1.039 4.198 1.00 97.69 131 PRO A N 1
ATOM 1038 C CA . PRO A 1 131 ? -19.575 -0.827 2.750 1.00 97.69 131 PRO A CA 1
ATOM 1039 C C . PRO A 1 131 ? -19.094 0.566 2.315 1.00 97.69 131 PRO A C 1
ATOM 1041 O O . PRO A 1 131 ? -18.331 0.681 1.357 1.00 97.69 131 PRO A O 1
ATOM 1044 N N . VAL A 1 132 ? -19.500 1.623 3.028 1.00 97.44 132 VAL A N 1
ATOM 1045 C CA . VAL A 1 132 ? -19.082 3.003 2.722 1.00 97.44 132 VAL A CA 1
ATOM 1046 C C . VAL A 1 132 ? -17.582 3.193 2.949 1.00 97.44 132 VAL A C 1
ATOM 1048 O O . VAL A 1 132 ? -16.905 3.785 2.112 1.00 97.44 132 VAL A O 1
ATOM 1051 N N . SER A 1 133 ? -17.043 2.647 4.037 1.00 97.75 133 SER A N 1
ATOM 1052 C CA . SER A 1 133 ? -15.617 2.664 4.359 1.00 97.75 133 SER A CA 1
ATOM 1053 C C . SER A 1 133 ? -14.813 1.872 3.328 1.00 97.75 133 SER A C 1
ATOM 1055 O O . SER A 1 133 ? -13.790 2.355 2.842 1.00 97.75 133 SER A O 1
ATOM 1057 N N . PHE A 1 134 ? -15.293 0.700 2.906 1.00 98.38 134 PHE A N 1
ATOM 1058 C CA . PHE A 1 134 ? -14.636 -0.062 1.848 1.00 98.38 134 PHE A CA 1
ATOM 1059 C C . PHE A 1 134 ? -14.514 0.762 0.565 1.00 98.38 134 PHE A C 1
ATOM 1061 O O . PHE A 1 134 ? -13.416 0.914 0.042 1.00 98.38 134 PHE A O 1
ATOM 1068 N N . ILE A 1 135 ? -15.617 1.339 0.082 1.00 97.81 135 ILE A N 1
ATOM 1069 C CA . ILE A 1 135 ? -15.624 2.074 -1.187 1.00 97.81 135 ILE A CA 1
ATOM 1070 C C . ILE A 1 135 ? -14.844 3.389 -1.067 1.00 97.81 135 ILE A C 1
ATOM 1072 O O . ILE A 1 135 ? -13.965 3.658 -1.881 1.00 97.81 135 ILE A O 1
ATOM 1076 N N . GLY A 1 136 ? -15.168 4.215 -0.071 1.00 96.31 136 GLY A N 1
ATOM 1077 C CA . GLY A 1 136 ? -14.693 5.596 0.018 1.00 96.31 136 GLY A CA 1
ATOM 1078 C C . GLY A 1 136 ? -13.354 5.774 0.729 1.00 96.31 136 GLY A C 1
ATOM 1079 O O . GLY A 1 136 ? -12.608 6.685 0.382 1.00 96.31 136 GLY A O 1
ATOM 1080 N N . VAL A 1 137 ? -13.039 4.925 1.710 1.00 97.44 137 VAL A N 1
ATOM 1081 C CA . VAL A 1 137 ? -11.828 5.065 2.540 1.00 97.44 137 VAL A CA 1
ATOM 1082 C C . VAL A 1 137 ? -10.700 4.160 2.060 1.00 97.44 137 VAL A C 1
ATOM 1084 O O . VAL A 1 137 ? -9.545 4.553 2.160 1.00 97.44 137 VAL A O 1
ATOM 1087 N N . HIS A 1 138 ? -11.021 2.985 1.514 1.00 98.50 138 HIS A N 1
ATOM 1088 C CA . HIS A 1 138 ? -10.018 2.000 1.109 1.00 98.50 138 HIS A CA 1
ATOM 1089 C C . HIS A 1 138 ? -9.893 1.939 -0.417 1.00 98.50 138 HIS A C 1
ATOM 1091 O O . HIS A 1 138 ? -8.923 2.418 -0.992 1.00 98.50 138 HIS A O 1
ATOM 1097 N N . PHE A 1 139 ? -10.910 1.404 -1.093 1.00 98.38 139 PHE A N 1
ATOM 1098 C CA . PHE A 1 139 ? -10.819 0.978 -2.484 1.00 98.38 139 PHE A CA 1
ATOM 1099 C C . PHE A 1 139 ? -10.652 2.132 -3.478 1.00 98.38 139 PHE A C 1
ATOM 1101 O O . PHE A 1 139 ? -9.781 2.072 -4.343 1.00 98.38 139 PHE A O 1
ATOM 1108 N N . MET A 1 140 ? -11.440 3.207 -3.360 1.00 98.06 140 MET A N 1
ATOM 1109 C CA . MET A 1 140 ? -11.293 4.365 -4.247 1.00 98.06 140 MET A CA 1
ATOM 1110 C C . MET A 1 140 ? -9.910 5.025 -4.095 1.00 98.06 140 MET A C 1
ATOM 1112 O O . MET A 1 140 ? -9.240 5.210 -5.115 1.00 98.06 140 MET A O 1
ATOM 1116 N N . PRO A 1 141 ? -9.415 5.314 -2.872 1.00 97.81 141 PRO A N 1
ATOM 1117 C CA . PRO A 1 141 ? -8.038 5.756 -2.688 1.00 97.81 141 PRO A CA 1
ATOM 1118 C C . PRO A 1 141 ? -6.994 4.810 -3.285 1.00 97.81 141 PRO A C 1
ATOM 1120 O O . PRO A 1 141 ? -6.081 5.320 -3.925 1.00 97.81 141 PRO A O 1
ATOM 1123 N N . THR A 1 142 ? -7.136 3.482 -3.158 1.00 98.50 142 THR A N 1
ATOM 1124 C CA . THR A 1 142 ? -6.223 2.505 -3.791 1.00 98.50 142 THR A CA 1
ATOM 1125 C C . THR A 1 142 ? -6.134 2.736 -5.293 1.00 98.50 142 THR A C 1
ATOM 1127 O O . THR A 1 142 ? -5.045 2.884 -5.846 1.00 98.50 142 THR A O 1
ATOM 1130 N N . LEU A 1 143 ? -7.283 2.830 -5.968 1.00 98.50 143 LEU A N 1
ATOM 1131 C CA . LEU A 1 143 ? -7.320 3.056 -7.412 1.00 98.50 143 LEU A CA 1
ATOM 1132 C C . LEU A 1 143 ? -6.699 4.405 -7.790 1.00 98.50 143 LEU A C 1
ATOM 1134 O O . LEU A 1 143 ? -5.984 4.493 -8.787 1.00 98.50 143 LEU A O 1
ATOM 1138 N N . MET A 1 144 ? -6.924 5.448 -6.987 1.00 98.38 144 MET A N 1
ATOM 1139 C CA . MET A 1 144 ? -6.331 6.768 -7.209 1.00 98.38 144 MET A CA 1
ATOM 1140 C C . MET A 1 144 ? -4.810 6.759 -7.023 1.00 98.38 144 MET A C 1
ATOM 1142 O O . MET A 1 144 ? -4.094 7.320 -7.853 1.00 98.38 144 MET A O 1
ATOM 1146 N N . THR A 1 145 ? -4.297 6.120 -5.969 1.00 97.88 145 THR A N 1
ATOM 1147 C CA . THR A 1 145 ? -2.852 6.010 -5.731 1.00 97.88 145 THR A CA 1
ATOM 1148 C C . THR A 1 145 ? -2.174 5.136 -6.770 1.00 97.88 145 THR A C 1
ATOM 1150 O O . THR A 1 145 ? -1.088 5.482 -7.239 1.00 97.88 145 THR A O 1
ATOM 1153 N N . PHE A 1 146 ? -2.828 4.054 -7.193 1.00 98.62 146 PHE A N 1
ATOM 1154 C CA . PHE A 1 146 ? -2.351 3.222 -8.285 1.00 98.62 146 PHE A CA 1
ATOM 1155 C C . PHE A 1 146 ? -2.281 4.027 -9.586 1.00 98.62 146 PHE A C 1
ATOM 1157 O O . PHE A 1 146 ? -1.220 4.103 -10.204 1.00 98.62 146 PHE A O 1
ATOM 1164 N N . ALA A 1 147 ? -3.370 4.709 -9.962 1.00 98.56 147 ALA A N 1
ATOM 1165 C CA . ALA A 1 147 ? -3.425 5.561 -11.149 1.00 98.56 147 ALA A CA 1
ATOM 1166 C C . ALA A 1 147 ? -2.348 6.660 -11.121 1.00 98.56 147 ALA A C 1
ATOM 1168 O O . ALA A 1 147 ? -1.654 6.872 -12.116 1.00 98.56 147 ALA A O 1
ATOM 1169 N N . GLY A 1 148 ? -2.146 7.305 -9.967 1.00 97.94 148 GLY A N 1
ATOM 1170 C CA . GLY A 1 148 ? -1.075 8.281 -9.754 1.00 97.94 148 GLY A CA 1
ATOM 1171 C C . GLY A 1 148 ? 0.338 7.692 -9.850 1.00 97.94 148 GLY A C 1
ATOM 1172 O O . GLY A 1 148 ? 1.281 8.423 -10.147 1.00 97.94 148 GLY A O 1
ATOM 1173 N N . SER A 1 149 ? 0.487 6.378 -9.658 1.00 98.31 149 SER A N 1
ATOM 1174 C CA . SER A 1 149 ? 1.760 5.654 -9.762 1.00 98.31 149 SER A CA 1
ATOM 1175 C C . SER A 1 149 ? 2.061 5.157 -11.180 1.00 98.31 149 SER A C 1
ATOM 1177 O O . SER A 1 149 ? 3.225 4.925 -11.500 1.00 98.31 149 SER A O 1
ATOM 1179 N N . VAL A 1 150 ? 1.063 5.048 -12.068 1.00 98.25 150 VAL A N 1
ATOM 1180 C CA . VAL A 1 150 ? 1.237 4.582 -13.463 1.00 98.25 150 VAL A CA 1
ATOM 1181 C C . VAL A 1 150 ? 2.353 5.315 -14.230 1.00 98.25 150 VAL A C 1
ATOM 1183 O O . VAL A 1 150 ? 3.086 4.650 -14.967 1.00 98.25 150 VAL A O 1
ATOM 1186 N N . PRO A 1 151 ? 2.573 6.638 -14.078 1.00 96.94 151 PRO A N 1
ATOM 1187 C CA . PRO A 1 151 ? 3.700 7.307 -14.728 1.00 96.94 151 PRO A CA 1
ATOM 1188 C C . PRO A 1 151 ? 5.074 6.714 -14.375 1.00 96.94 151 PRO A C 1
ATOM 1190 O O . PRO A 1 151 ? 5.957 6.713 -15.232 1.00 96.94 151 PRO A O 1
ATOM 1193 N N . LEU A 1 152 ? 5.261 6.166 -13.165 1.00 96.94 152 LEU A N 1
ATOM 1194 C CA . LEU A 1 152 ? 6.494 5.455 -12.805 1.00 96.94 152 LEU A CA 1
ATOM 1195 C C . LEU A 1 152 ? 6.665 4.210 -13.673 1.00 96.94 152 LEU A C 1
ATOM 1197 O O . LEU A 1 152 ? 7.718 4.035 -14.281 1.00 96.94 152 LEU A O 1
ATOM 1201 N N . TRP A 1 153 ? 5.616 3.392 -13.796 1.00 97.56 153 TRP A N 1
ATOM 1202 C CA . TRP A 1 153 ? 5.636 2.216 -14.664 1.00 97.56 153 TRP A CA 1
ATOM 1203 C C . TRP A 1 153 ? 6.009 2.589 -16.103 1.00 97.56 153 TRP A C 1
ATOM 1205 O O . TRP A 1 153 ? 6.897 1.971 -16.692 1.00 97.56 153 TRP A O 1
ATOM 1215 N N . VAL A 1 154 ? 5.398 3.654 -16.639 1.00 96.19 154 VAL A N 1
ATOM 1216 C CA . VAL A 1 154 ? 5.671 4.155 -17.995 1.00 96.19 154 VAL A CA 1
ATOM 1217 C C . VAL A 1 154 ? 7.139 4.546 -18.171 1.00 96.19 154 VAL A C 1
ATOM 1219 O O . VAL A 1 154 ? 7.732 4.193 -19.186 1.00 96.19 154 VAL A O 1
ATOM 1222 N N . ILE A 1 155 ? 7.736 5.256 -17.209 1.00 94.75 155 ILE A N 1
ATOM 1223 C CA . ILE A 1 155 ? 9.140 5.696 -17.291 1.00 94.75 155 ILE A CA 1
ATOM 1224 C C . ILE A 1 155 ? 10.120 4.513 -17.214 1.00 94.75 155 ILE A C 1
ATOM 1226 O O . ILE A 1 155 ? 11.219 4.620 -17.754 1.00 94.75 155 ILE A O 1
ATOM 1230 N N . LEU A 1 156 ? 9.735 3.415 -16.556 1.00 95.25 156 LEU A N 1
ATOM 1231 C CA . LEU A 1 156 ? 10.564 2.214 -16.393 1.00 95.25 156 LEU A CA 1
ATOM 1232 C C . LEU A 1 156 ? 10.453 1.234 -17.572 1.00 95.25 156 LEU A C 1
ATOM 1234 O O . LEU A 1 156 ? 11.386 0.485 -17.827 1.00 95.25 156 LEU A O 1
ATOM 1238 N N . HIS A 1 157 ? 9.319 1.214 -18.275 1.00 94.31 157 HIS A N 1
ATOM 1239 C CA . HIS A 1 157 ? 9.034 0.202 -19.304 1.00 94.31 157 HIS A CA 1
ATOM 1240 C C . HIS A 1 157 ? 8.961 0.767 -20.723 1.00 94.31 157 HIS A C 1
ATOM 1242 O O . HIS A 1 157 ? 8.798 0.010 -21.680 1.00 94.31 157 HIS A O 1
ATOM 1248 N N . ARG A 1 158 ? 9.045 2.093 -20.896 1.00 87.06 158 ARG A N 1
ATOM 1249 C CA . ARG A 1 158 ? 9.074 2.716 -22.222 1.00 87.06 158 ARG A CA 1
ATOM 1250 C C . ARG A 1 158 ? 10.388 3.458 -22.445 1.00 87.06 158 ARG A C 1
ATOM 1252 O O . ARG A 1 158 ? 10.769 4.268 -21.597 1.00 87.06 158 ARG A O 1
ATOM 1259 N N . PRO A 1 159 ? 11.047 3.252 -23.598 1.00 72.31 159 PRO A N 1
ATOM 1260 C CA . PRO A 1 159 ? 12.247 3.998 -23.934 1.00 72.31 159 PRO A CA 1
ATOM 1261 C C . PRO A 1 159 ? 11.946 5.498 -23.963 1.00 72.31 159 PRO A C 1
ATOM 1263 O O . PRO A 1 159 ? 10.855 5.931 -24.358 1.00 72.31 159 PRO A O 1
ATOM 1266 N N . ALA A 1 160 ? 12.920 6.302 -23.532 1.00 68.31 160 ALA A N 1
ATOM 1267 C CA . ALA A 1 160 ? 12.840 7.744 -23.697 1.00 68.31 160 ALA A CA 1
ATOM 1268 C C . ALA A 1 160 ? 12.703 8.043 -25.194 1.00 68.31 160 ALA A C 1
ATOM 1270 O O . ALA A 1 160 ? 13.517 7.584 -25.995 1.00 68.31 160 ALA A O 1
ATOM 1271 N N . ARG A 1 161 ? 11.646 8.768 -25.576 1.00 64.19 161 ARG A N 1
ATOM 1272 C CA . ARG A 1 161 ? 11.557 9.282 -26.943 1.00 64.19 161 ARG A CA 1
ATOM 1273 C C . ARG A 1 161 ? 12.697 10.297 -27.137 1.00 64.19 161 ARG A C 1
ATOM 1275 O O . ARG A 1 161 ? 12.918 11.070 -26.200 1.00 64.19 161 ARG A O 1
ATOM 1282 N N . PRO A 1 162 ? 13.425 10.235 -28.266 1.00 57.31 162 PRO A N 1
ATOM 1283 C CA . PRO A 1 162 ? 14.464 11.204 -28.600 1.00 57.31 162 PRO A CA 1
ATOM 1284 C C . PRO A 1 162 ? 13.904 12.623 -28.728 1.00 57.31 162 PRO A C 1
ATOM 1286 O O . PRO A 1 162 ? 12.689 12.761 -29.013 1.00 57.31 162 PRO A O 1
#

pLDDT: mean 95.39, std 5.76, range [57.31, 98.81]